Protein AF-A0A150X2K4-F1 (afdb_monomer)

Secondary structure (DSSP, 8-state):
-TGGGSTTTHHHHHHHHHHHHHHHHHHHHHHHHHH--S-BTTB-HHHHHHHHHHHHHHHHHHHHHHHTTTTT--PPPGGGGGGGT-

Solv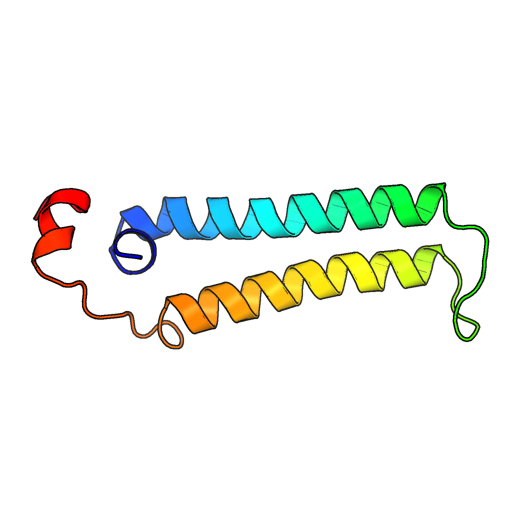ent-accessible surface area (backbone atoms only — not comparable to full-atom values): 4712 Å² total; per-residue (Å²): 102,60,48,64,49,31,88,73,47,22,76,54,46,49,55,51,54,41,50,50,44,34,48,53,25,41,51,51,17,55,50,38,43,73,69,47,84,63,62,59,97,82,40,51,34,60,61,51,18,51,50,42,33,50,48,22,51,52,48,37,51,52,49,55,32,62,67,15,58,70,72,72,42,55,91,68,59,73,89,49,31,68,82,74,77,100

pLDDT: mean 91.08, std 8.49, range [61.62, 98.62]

Radius of gyration: 17.53 Å; Cα contacts (8 Å, |Δi|>4): 76; chains: 1; bounding box: 36×24×47 Å

Organism: NCBI:txid296218

Mean predicted aligned error: 4.92 Å

Foldseek 3Di:
DCQCQDPPSVVVVLCVVLVVLLVVLLVVLVCQLVPPDDDDPNHGSNVVSVVSNVVSNVVSVVVSCVCQVNVVRDDDPPVCVVVVVD

Structure (mmCIF, N/CA/C/O backbone):
data_AF-A0A150X2K4-F1
#
_entry.id   AF-A0A150X2K4-F1
#
loop_
_atom_site.group_PDB
_atom_site.id
_atom_site.type_symbol
_ato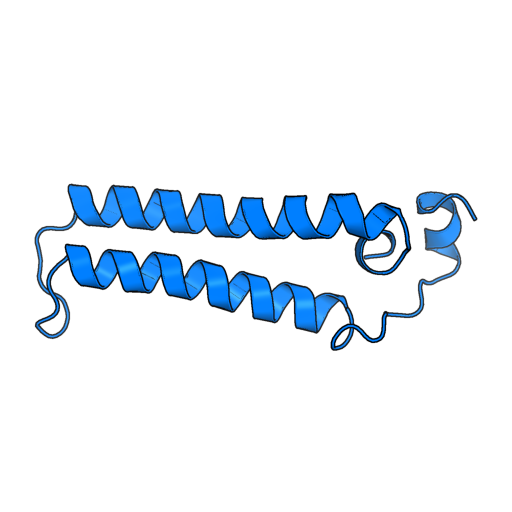m_site.label_atom_id
_atom_site.label_alt_id
_atom_site.label_comp_id
_atom_site.label_asym_id
_atom_site.label_entity_id
_atom_site.label_seq_id
_atom_site.pdbx_PDB_ins_code
_atom_site.Cartn_x
_atom_site.Cartn_y
_atom_site.Cartn_z
_atom_site.occupancy
_atom_site.B_iso_or_equiv
_atom_site.auth_seq_id
_atom_site.auth_comp_id
_atom_site.auth_asym_id
_atom_site.auth_atom_id
_atom_site.pdbx_PDB_model_num
ATOM 1 N N . MET A 1 1 ? 2.476 2.072 -16.640 1.00 61.62 1 MET A N 1
ATOM 2 C CA . MET A 1 1 ? 3.152 3.280 -16.108 1.00 61.62 1 MET A CA 1
ATOM 3 C C . MET A 1 1 ? 4.632 3.170 -16.420 1.00 61.62 1 MET A C 1
ATOM 5 O O . MET A 1 1 ? 5.255 2.215 -15.964 1.00 61.62 1 MET A O 1
ATOM 9 N N . ALA A 1 2 ? 5.170 4.107 -17.199 1.00 72.88 2 ALA A N 1
ATOM 10 C CA . ALA A 1 2 ? 6.558 4.063 -17.651 1.00 72.88 2 ALA A CA 1
ATOM 11 C C . ALA A 1 2 ? 7.551 4.035 -16.469 1.00 72.88 2 ALA A C 1
ATOM 13 O O . ALA A 1 2 ? 8.443 3.194 -16.426 1.00 72.88 2 ALA A O 1
ATOM 14 N N . GLY A 1 3 ? 7.312 4.850 -15.433 1.00 77.19 3 GLY A N 1
ATOM 15 C CA . GLY A 1 3 ? 8.180 4.929 -14.253 1.00 77.19 3 GLY A CA 1
ATOM 16 C C . GLY A 1 3 ? 8.230 3.670 -13.375 1.00 77.19 3 GLY A C 1
ATOM 17 O O . GLY A 1 3 ? 9.288 3.355 -12.848 1.00 77.19 3 GLY A O 1
ATOM 18 N N . LEU A 1 4 ? 7.137 2.904 -13.247 1.00 81.94 4 LEU A N 1
ATOM 19 C CA . LEU A 1 4 ? 7.130 1.644 -12.474 1.00 81.94 4 LEU A CA 1
ATOM 20 C C . LEU A 1 4 ? 7.942 0.525 -13.144 1.00 81.94 4 LEU A C 1
ATOM 22 O O . LEU A 1 4 ? 8.411 -0.380 -12.462 1.00 81.94 4 LEU A O 1
ATOM 26 N N . ASN A 1 5 ? 8.097 0.592 -14.467 1.00 85.50 5 ASN A N 1
ATOM 27 C CA . ASN A 1 5 ? 8.747 -0.437 -15.281 1.00 85.50 5 ASN A CA 1
ATOM 28 C C . ASN A 1 5 ? 10.129 -0.003 -15.797 1.00 85.50 5 ASN A C 1
ATOM 30 O O . ASN A 1 5 ? 10.754 -0.730 -16.559 1.00 85.50 5 ASN A O 1
ATOM 34 N N . THR A 1 6 ? 10.616 1.170 -15.381 1.00 86.06 6 THR A N 1
ATOM 35 C CA . THR A 1 6 ? 11.904 1.717 -15.823 1.00 86.06 6 THR A CA 1
ATOM 36 C C . THR A 1 6 ? 12.831 1.887 -14.635 1.00 86.06 6 THR A C 1
ATOM 38 O O . THR A 1 6 ? 12.513 2.605 -13.689 1.00 86.06 6 THR A O 1
ATOM 41 N N . PHE A 1 7 ? 14.005 1.265 -14.685 1.00 86.31 7 PHE A N 1
ATOM 42 C CA . PHE A 1 7 ? 15.081 1.565 -13.746 1.00 86.31 7 PHE A CA 1
ATOM 43 C C . PHE A 1 7 ? 15.776 2.882 -14.145 1.00 86.31 7 PHE A C 1
ATOM 45 O O . PHE A 1 7 ? 16.025 3.071 -15.336 1.00 86.31 7 PHE A O 1
ATOM 52 N N . PRO A 1 8 ? 16.108 3.790 -13.204 1.00 89.25 8 PRO A N 1
ATOM 53 C CA . PRO A 1 8 ? 15.966 3.680 -11.745 1.00 89.25 8 PRO A CA 1
ATOM 54 C C . PRO A 1 8 ? 14.658 4.263 -11.179 1.00 89.25 8 PRO A C 1
ATOM 56 O O . PRO A 1 8 ? 14.481 4.299 -9.964 1.00 89.25 8 PRO A O 1
ATOM 59 N N . LEU A 1 9 ? 13.740 4.744 -12.025 1.00 88.50 9 LEU A N 1
ATOM 60 C CA . LEU A 1 9 ? 12.494 5.399 -11.598 1.00 88.50 9 LEU A CA 1
ATOM 61 C C . LEU A 1 9 ? 11.624 4.502 -10.706 1.00 88.50 9 LEU A C 1
ATOM 63 O O . LEU A 1 9 ? 10.999 4.975 -9.753 1.00 88.50 9 LEU A O 1
ATOM 67 N N . ASN A 1 10 ? 11.620 3.198 -10.971 1.00 88.38 10 ASN A N 1
ATOM 68 C CA . ASN A 1 10 ? 10.888 2.212 -10.187 1.00 88.38 10 ASN A CA 1
ATOM 69 C C . ASN A 1 10 ? 11.266 2.223 -8.691 1.00 88.38 10 ASN A C 1
ATOM 71 O O . ASN A 1 10 ? 10.391 1.989 -7.859 1.00 88.38 10 ASN A O 1
ATOM 75 N N . LEU A 1 11 ? 12.507 2.587 -8.336 1.00 89.00 11 LEU A N 1
ATOM 76 C CA . LEU A 1 11 ? 12.964 2.728 -6.948 1.00 89.00 11 LEU A CA 1
ATOM 77 C C . LEU A 1 11 ? 12.231 3.834 -6.187 1.00 89.00 11 LEU A C 1
ATOM 79 O O . LEU A 1 11 ? 12.159 3.772 -4.967 1.00 89.00 11 LEU A O 1
ATOM 83 N N . PHE A 1 12 ? 11.674 4.826 -6.881 1.00 92.56 12 PHE A N 1
ATOM 84 C CA . PHE A 1 12 ? 10.854 5.872 -6.272 1.00 92.56 12 PHE A CA 1
ATOM 85 C C . PHE A 1 12 ? 9.370 5.516 -6.329 1.00 92.56 12 PHE A C 1
ATOM 87 O O . PHE A 1 12 ? 8.660 5.634 -5.330 1.00 92.56 12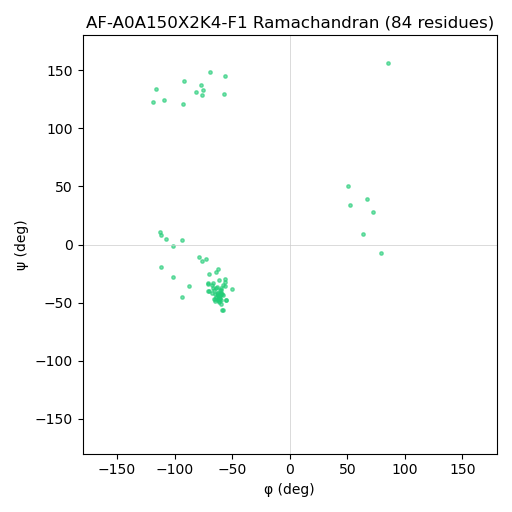 PHE A O 1
ATOM 94 N N . PHE A 1 13 ? 8.893 5.039 -7.481 1.00 91.62 13 PHE A N 1
ATOM 95 C CA . PHE A 1 13 ? 7.468 4.792 -7.688 1.00 91.62 13 PHE A CA 1
ATOM 96 C C . PHE A 1 13 ? 6.935 3.595 -6.893 1.00 91.62 13 PHE A C 1
ATOM 98 O O . PHE A 1 13 ? 5.844 3.693 -6.331 1.00 91.62 13 PHE A O 1
ATOM 105 N N . ILE A 1 14 ? 7.685 2.490 -6.798 1.00 92.69 14 ILE A N 1
ATOM 106 C CA . ILE A 1 14 ? 7.262 1.309 -6.029 1.00 92.69 14 ILE A CA 1
ATOM 107 C C . ILE A 1 14 ? 7.026 1.663 -4.551 1.00 92.69 14 ILE A C 1
ATOM 109 O O . ILE A 1 14 ? 5.909 1.440 -4.075 1.00 92.69 14 ILE A O 1
ATOM 113 N N . PRO A 1 15 ? 8.000 2.233 -3.808 1.00 94.19 15 PRO A N 1
ATOM 114 C CA . PRO A 1 15 ? 7.768 2.567 -2.408 1.00 94.19 15 PRO A CA 1
ATOM 115 C C . PRO A 1 15 ? 6.737 3.682 -2.247 1.00 94.19 15 PRO A C 1
ATOM 117 O O . PRO A 1 15 ? 5.920 3.592 -1.338 1.00 94.19 15 PRO A O 1
ATOM 120 N N . TYR A 1 16 ? 6.713 4.690 -3.126 1.00 94.81 16 TYR A N 1
ATOM 121 C CA . TYR A 1 16 ? 5.727 5.768 -3.047 1.00 94.81 16 TYR A CA 1
ATOM 122 C C . TYR A 1 16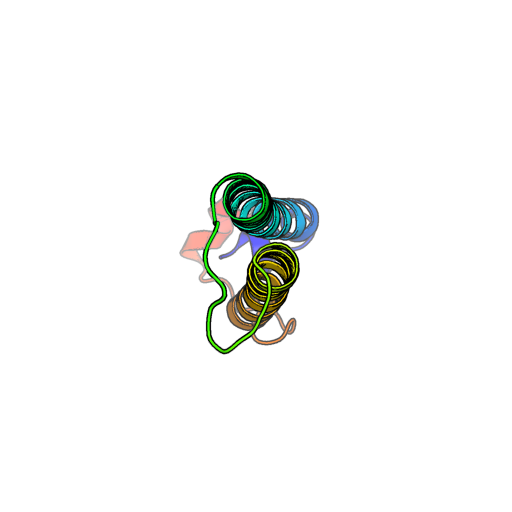 ? 4.291 5.236 -3.100 1.00 94.81 16 TYR A C 1
ATOM 124 O O . TYR A 1 16 ? 3.514 5.462 -2.171 1.00 94.81 16 TYR A O 1
ATOM 132 N N . TYR A 1 17 ? 3.941 4.484 -4.148 1.00 93.69 17 TYR A N 1
ATOM 133 C CA . TYR A 1 17 ? 2.586 3.956 -4.289 1.00 93.69 17 TYR A CA 1
ATOM 134 C C . TYR A 1 17 ? 2.292 2.864 -3.261 1.00 93.69 17 TYR A C 1
ATOM 136 O O . TYR A 1 17 ? 1.207 2.849 -2.678 1.00 93.69 17 TYR A O 1
ATOM 144 N N . GLY A 1 18 ? 3.258 1.981 -2.992 1.00 95.94 18 GLY A N 1
ATOM 145 C CA . GLY A 1 18 ? 3.071 0.892 -2.040 1.00 95.94 18 GLY A CA 1
ATOM 146 C C . GLY A 1 18 ? 2.808 1.393 -0.622 1.00 95.94 18 GLY A C 1
ATOM 147 O O . GLY A 1 18 ? 1.843 0.970 0.019 1.00 95.94 18 GLY A O 1
ATOM 148 N N . LEU A 1 19 ? 3.613 2.346 -0.149 1.00 97.31 19 LEU A N 1
ATOM 149 C CA . LEU A 1 19 ? 3.439 2.951 1.170 1.00 97.31 19 LEU A CA 1
ATOM 150 C C . LEU A 1 19 ? 2.210 3.860 1.229 1.00 97.31 19 LEU A C 1
ATOM 152 O O . LEU A 1 19 ? 1.566 3.903 2.273 1.00 97.31 19 LEU A O 1
ATOM 156 N N . ALA A 1 20 ? 1.838 4.546 0.143 1.00 97.69 20 ALA A N 1
ATOM 157 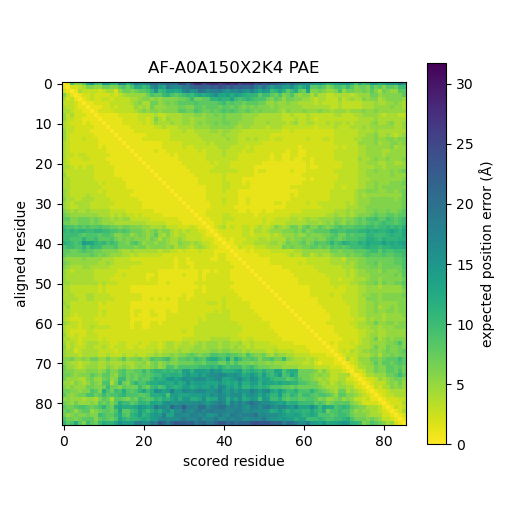C CA . ALA A 1 20 ? 0.618 5.355 0.109 1.00 97.69 20 ALA A CA 1
ATOM 158 C C . ALA A 1 20 ? -0.639 4.504 0.355 1.00 97.69 20 ALA A C 1
ATOM 160 O O . ALA A 1 20 ? -1.471 4.855 1.194 1.00 97.69 20 ALA A O 1
ATOM 161 N N . ILE A 1 21 ? -0.748 3.354 -0.315 1.00 97.81 21 ILE A N 1
ATOM 162 C CA . ILE A 1 21 ? -1.868 2.423 -0.127 1.00 97.81 21 ILE A CA 1
ATOM 163 C C . ILE A 1 21 ? -1.851 1.856 1.297 1.00 97.81 21 ILE A C 1
ATOM 165 O O . ILE A 1 21 ? -2.865 1.905 1.993 1.00 97.81 21 ILE A O 1
ATOM 169 N N . ILE A 1 22 ? -0.696 1.375 1.772 1.00 98.25 22 ILE A N 1
ATOM 170 C CA . ILE A 1 22 ? -0.576 0.828 3.133 1.00 98.25 22 ILE A CA 1
ATOM 171 C C . ILE A 1 22 ? -0.912 1.894 4.184 1.00 98.25 22 ILE A C 1
ATOM 173 O O . ILE A 1 22 ? -1.599 1.587 5.153 1.00 98.25 22 ILE A O 1
ATOM 177 N N . SER A 1 23 ? -0.494 3.146 3.989 1.00 98.44 23 SER A N 1
ATOM 178 C CA . SER A 1 23 ? -0.813 4.270 4.875 1.00 98.44 23 SER A CA 1
ATOM 179 C C . SER A 1 23 ? -2.317 4.538 4.934 1.00 98.44 23 SER A C 1
ATOM 181 O O . SER A 1 23 ? -2.878 4.667 6.022 1.00 98.44 23 SER A O 1
ATOM 183 N N . PHE A 1 24 ? -3.000 4.535 3.785 1.00 98.44 24 PHE A N 1
ATOM 184 C CA . PHE A 1 24 ? -4.452 4.698 3.723 1.00 98.44 24 PHE A CA 1
ATOM 185 C C . PHE A 1 24 ? -5.188 3.592 4.495 1.00 98.44 24 PHE A C 1
ATOM 187 O O . PHE A 1 24 ? -6.003 3.878 5.376 1.00 98.44 24 PHE A O 1
ATOM 194 N N . PHE A 1 25 ? -4.858 2.325 4.237 1.00 98.62 25 PHE A N 1
ATOM 195 C CA . PHE A 1 25 ? -5.467 1.199 4.951 1.00 98.62 25 PHE A CA 1
ATOM 196 C C . PHE A 1 25 ? -5.063 1.149 6.427 1.00 98.62 25 PHE A C 1
ATOM 198 O O . PHE A 1 25 ? -5.887 0.808 7.273 1.00 98.62 25 PHE A O 1
ATOM 205 N N . GLY A 1 26 ? -3.833 1.533 6.759 1.00 98.62 26 GLY A N 1
ATOM 206 C CA . GLY A 1 26 ? -3.360 1.672 8.132 1.00 98.62 26 GLY A CA 1
ATOM 207 C C . GLY A 1 26 ? -4.129 2.745 8.896 1.00 98.62 26 GLY A C 1
ATOM 208 O O . GLY A 1 26 ? -4.546 2.511 10.030 1.00 98.62 26 GLY A O 1
ATOM 209 N N . HIS A 1 27 ? -4.409 3.884 8.260 1.00 98.50 27 HIS A N 1
ATOM 210 C CA . HIS A 1 27 ? -5.246 4.930 8.837 1.00 98.50 27 HIS A CA 1
ATOM 211 C C . HIS A 1 27 ? -6.667 4.419 9.106 1.00 98.50 27 HIS A C 1
ATOM 213 O O . HIS A 1 27 ? -7.171 4.568 10.220 1.00 98.50 27 HIS A O 1
ATOM 219 N N . ILE A 1 28 ? -7.294 3.754 8.130 1.00 98.50 28 ILE A N 1
ATOM 220 C CA . ILE A 1 28 ? -8.632 3.168 8.307 1.00 98.50 28 ILE A CA 1
ATOM 221 C C . ILE A 1 28 ? -8.619 2.111 9.411 1.00 98.50 28 ILE A C 1
ATOM 223 O O . ILE A 1 28 ? -9.488 2.137 10.277 1.00 98.50 28 ILE A O 1
ATOM 227 N N . SER A 1 29 ? -7.627 1.221 9.428 1.00 98.44 29 SER A N 1
ATOM 228 C CA . SER A 1 29 ? -7.450 0.201 10.464 1.00 98.44 29 SER A CA 1
ATOM 229 C C . SER A 1 29 ? -7.378 0.831 11.862 1.00 98.44 29 SER A C 1
ATOM 231 O O . SER A 1 29 ? -8.118 0.434 12.766 1.00 98.44 29 SER A O 1
ATOM 233 N N . ALA A 1 30 ? -6.575 1.883 12.032 1.00 98.31 30 ALA A N 1
ATOM 234 C CA . ALA A 1 30 ? -6.440 2.594 13.301 1.00 98.31 30 ALA A CA 1
ATOM 235 C C . ALA A 1 30 ? -7.727 3.322 13.725 1.00 98.31 30 ALA A C 1
ATOM 237 O O . ALA A 1 30 ? -8.079 3.337 14.906 1.00 98.31 30 ALA A O 1
ATOM 238 N N . VAL A 1 31 ? -8.455 3.927 12.783 1.00 98.38 31 VAL A N 1
ATOM 239 C CA . VAL A 1 31 ? -9.755 4.549 13.074 1.00 98.38 31 VAL A CA 1
ATOM 240 C C . VAL A 1 31 ? -10.789 3.484 13.441 1.00 98.38 31 VAL A C 1
ATOM 242 O O . VAL A 1 31 ? -11.539 3.670 14.401 1.00 98.38 31 VAL A O 1
ATOM 245 N N . HIS A 1 32 ? -10.805 2.356 12.728 1.00 98.19 32 HIS A N 1
ATOM 246 C CA . HIS A 1 32 ? -11.705 1.232 12.976 1.00 98.19 32 HIS A CA 1
ATOM 247 C C . HIS A 1 32 ? -11.486 0.643 14.365 1.00 98.19 32 HIS A C 1
ATOM 249 O O . HIS A 1 32 ? -12.449 0.486 15.108 1.00 98.19 32 HIS A O 1
ATOM 255 N N . SER A 1 33 ? -10.234 0.408 14.767 1.00 97.31 33 SER A N 1
ATOM 256 C CA . SER A 1 33 ? -9.921 -0.136 16.095 1.00 97.31 33 SER A CA 1
ATOM 257 C C . SER A 1 33 ? -10.373 0.777 17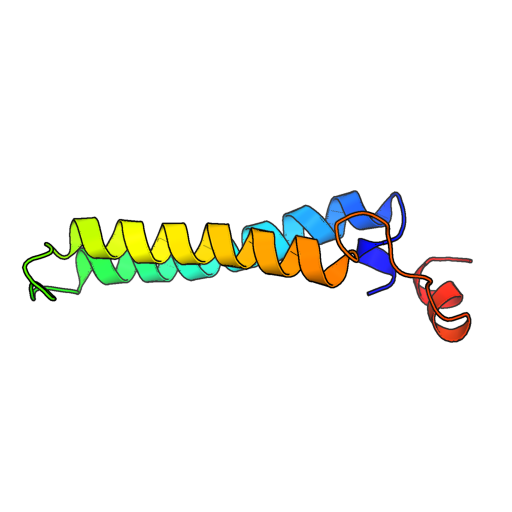.242 1.00 97.31 33 SER A C 1
ATOM 259 O O . SER A 1 33 ? -10.738 0.276 18.303 1.00 97.31 33 SER A O 1
ATOM 261 N N . LYS A 1 34 ? -10.401 2.102 17.030 1.00 96.94 34 LYS A N 1
ATOM 262 C CA . LYS A 1 34 ? -10.838 3.084 18.036 1.00 96.94 34 LYS A CA 1
ATOM 263 C C . LYS A 1 34 ? -12.342 3.349 18.044 1.00 96.94 34 LYS A C 1
ATOM 265 O O . LYS A 1 34 ? -12.899 3.630 19.103 1.00 96.94 34 LYS A O 1
ATOM 270 N N . LYS A 1 35 ? -12.995 3.346 16.879 1.00 97.25 35 LYS A N 1
ATOM 271 C CA . LYS A 1 35 ? -14.398 3.774 16.745 1.00 97.25 35 LYS A CA 1
ATOM 272 C C . LYS A 1 35 ? -15.390 2.617 16.662 1.00 97.25 35 LYS A C 1
ATOM 274 O O . LYS A 1 35 ? -16.541 2.796 17.059 1.00 97.25 35 LYS A O 1
ATOM 279 N N . MET A 1 36 ? -14.982 1.450 16.165 1.00 96.81 36 MET A N 1
ATOM 280 C CA . MET A 1 36 ? -15.874 0.300 16.028 1.00 96.81 36 MET A CA 1
ATOM 281 C C . MET A 1 36 ? -16.115 -0.363 17.388 1.00 96.81 36 MET A C 1
ATOM 283 O O . MET A 1 36 ? -15.179 -0.716 18.100 1.00 96.81 36 MET A O 1
ATOM 287 N N . LYS A 1 37 ? -17.390 -0.568 17.735 1.00 94.25 37 LYS A N 1
ATOM 288 C CA . LYS A 1 37 ? -17.808 -1.201 19.000 1.00 94.25 37 LYS A CA 1
ATOM 289 C C . LYS A 1 37 ? -18.439 -2.580 18.806 1.00 94.25 37 LYS A C 1
ATOM 291 O O . LYS A 1 37 ? -18.492 -3.368 19.746 1.00 94.25 37 LYS A O 1
ATOM 296 N N . SER A 1 38 ? -18.899 -2.880 17.594 1.00 94.94 38 SER A N 1
ATOM 297 C CA . SER A 1 38 ? -19.648 -4.099 17.303 1.00 94.94 38 SER A CA 1
ATOM 298 C C . SER A 1 38 ? -18.736 -5.230 16.847 1.00 94.94 38 SER A C 1
ATOM 300 O O . SER A 1 38 ? -17.809 -5.041 16.055 1.00 94.94 38 SER A O 1
ATOM 302 N N . LYS A 1 39 ? -19.038 -6.443 17.314 1.00 94.75 39 LYS A N 1
ATOM 303 C CA . LYS A 1 39 ? -18.466 -7.657 16.732 1.00 94.75 39 LYS A CA 1
ATOM 304 C C . LYS A 1 39 ? -19.161 -7.934 15.402 1.00 94.75 39 LYS A C 1
ATOM 306 O O . LYS A 1 39 ? -20.386 -7.912 15.333 1.00 94.75 39 LYS A O 1
ATOM 311 N N . LEU A 1 40 ? -18.380 -8.222 14.371 1.00 93.88 40 LEU A N 1
ATOM 312 C CA . LEU A 1 40 ? -18.863 -8.661 13.067 1.00 93.88 40 LEU A CA 1
ATOM 313 C C . LEU A 1 40 ? -18.491 -10.134 12.919 1.00 93.88 40 LEU A C 1
ATOM 315 O O . LEU A 1 40 ? -17.326 -10.477 13.103 1.00 93.88 40 LEU A O 1
ATOM 319 N N . LEU A 1 41 ? -19.471 -11.003 12.652 1.00 92.50 41 LEU A N 1
ATOM 320 C CA . LEU A 1 41 ? -19.266 -12.460 12.557 1.00 92.50 41 LEU A CA 1
ATOM 321 C C . LEU A 1 41 ? -18.539 -13.056 13.785 1.00 92.50 41 LEU A C 1
ATOM 323 O O . LEU A 1 41 ? -17.719 -13.958 13.667 1.00 92.50 41 LEU A O 1
ATOM 327 N N . GLY A 1 42 ? -18.787 -12.501 14.978 1.00 93.44 42 GLY A N 1
ATOM 328 C CA . GLY A 1 42 ? -18.123 -12.907 16.225 1.00 93.44 42 GLY A CA 1
ATOM 329 C C . GLY A 1 42 ? -16.702 -12.356 16.428 1.00 93.44 42 GLY A C 1
ATOM 330 O O . GLY A 1 42 ? -16.160 -12.465 17.527 1.00 93.44 42 GLY A O 1
ATOM 331 N N . ILE A 1 43 ? -16.116 -11.692 15.429 1.00 95.62 43 ILE A N 1
ATOM 332 C CA . ILE A 1 43 ? -14.751 -11.158 15.470 1.00 95.62 43 ILE A CA 1
ATOM 333 C C . ILE A 1 43 ? -14.736 -9.818 16.214 1.00 95.62 43 ILE A C 1
ATOM 335 O O . ILE A 1 43 ? -15.531 -8.924 15.919 1.00 95.62 43 ILE A O 1
ATOM 339 N N . ALA A 1 44 ? -13.818 -9.646 17.170 1.00 96.75 44 ALA A N 1
ATOM 340 C CA . ALA A 1 44 ? -13.677 -8.386 17.905 1.00 96.75 44 ALA A CA 1
ATOM 341 C C . ALA A 1 44 ? -13.136 -7.244 17.011 1.00 96.75 44 ALA A C 1
ATOM 343 O O . ALA A 1 44 ? -12.305 -7.513 16.141 1.00 96.75 44 ALA A O 1
ATOM 344 N N . PRO A 1 45 ? -13.526 -5.974 17.251 1.00 96.69 45 PRO A N 1
ATOM 345 C CA . PRO A 1 45 ? -13.100 -4.818 16.448 1.00 96.69 45 PRO A CA 1
ATOM 346 C C . PRO A 1 45 ? -11.589 -4.703 16.207 1.00 96.69 45 PRO A C 1
ATOM 348 O O . PRO A 1 45 ? -11.160 -4.369 15.104 1.00 96.69 45 PRO A O 1
ATOM 351 N N . ILE A 1 46 ? -10.769 -5.038 17.207 1.00 97.06 46 ILE A N 1
ATOM 352 C CA . ILE A 1 46 ? -9.307 -5.028 17.074 1.00 97.06 46 ILE A CA 1
ATOM 353 C C . ILE A 1 46 ? -8.814 -6.030 16.018 1.00 97.06 46 ILE A C 1
ATOM 355 O O . ILE A 1 46 ? -8.017 -5.678 15.156 1.00 97.06 46 ILE A O 1
ATOM 359 N N . HIS A 1 47 ? -9.353 -7.248 15.996 1.00 97.25 47 HIS A N 1
ATOM 360 C CA . HIS A 1 47 ? -8.975 -8.257 15.006 1.00 97.25 47 HIS A CA 1
ATOM 361 C C . HIS A 1 47 ? -9.493 -7.905 13.606 1.00 97.25 47 HIS A C 1
ATOM 363 O O . HIS A 1 47 ? -8.798 -8.132 12.618 1.00 97.25 47 HIS A O 1
ATOM 369 N N . GLN A 1 48 ? -10.670 -7.276 13.511 1.00 97.81 48 GLN A N 1
ATOM 370 C CA . GLN A 1 48 ? -11.161 -6.729 12.241 1.00 97.81 48 GLN A CA 1
ATOM 371 C C . GLN A 1 48 ? -10.187 -5.680 11.685 1.00 97.81 48 GLN A C 1
ATOM 373 O O . GLN A 1 48 ? -9.918 -5.663 10.487 1.00 97.81 48 GLN A O 1
ATOM 378 N N . SER A 1 49 ? -9.607 -4.843 12.554 1.00 98.12 49 SER A N 1
ATOM 379 C CA . SER A 1 49 ? -8.641 -3.823 12.137 1.00 98.12 49 SER A CA 1
ATOM 380 C C . SER A 1 49 ? -7.364 -4.421 11.537 1.00 98.12 49 SER A C 1
ATOM 382 O O . SER A 1 49 ? -6.862 -3.903 10.537 1.00 98.12 49 SER A O 1
ATOM 384 N N . TYR A 1 50 ? -6.879 -5.551 12.061 1.00 98.06 50 TYR A N 1
ATOM 385 C CA . TYR A 1 50 ? -5.764 -6.276 11.445 1.00 98.06 50 TYR A CA 1
ATOM 386 C C . TYR A 1 50 ? -6.132 -6.810 10.060 1.00 98.06 50 TYR A C 1
ATOM 388 O O . TYR A 1 50 ? -5.318 -6.725 9.144 1.00 98.06 50 TYR A O 1
ATOM 396 N N . GLY A 1 51 ? -7.373 -7.270 9.877 1.00 97.94 51 GLY A N 1
ATOM 397 C CA . GLY A 1 51 ? -7.898 -7.652 8.564 1.00 97.94 5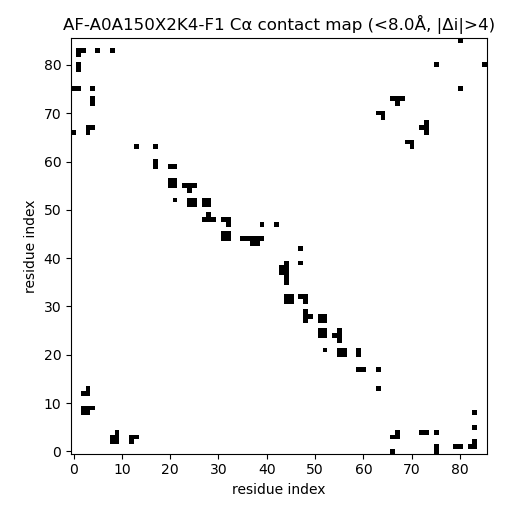1 GLY A CA 1
ATOM 398 C C . GLY A 1 51 ? -7.885 -6.498 7.556 1.00 97.94 51 GLY A C 1
ATOM 399 O O . GLY A 1 51 ? -7.452 -6.685 6.423 1.00 97.94 51 GLY A O 1
ATOM 400 N N . ILE A 1 52 ? -8.279 -5.288 7.973 1.00 98.25 52 ILE A N 1
ATOM 401 C CA . ILE A 1 52 ? -8.236 -4.083 7.121 1.00 98.25 52 ILE A CA 1
ATOM 402 C C . ILE A 1 52 ? -6.798 -3.770 6.688 1.00 98.25 52 ILE A C 1
ATOM 404 O O . ILE A 1 52 ? -6.547 -3.532 5.508 1.00 98.25 52 ILE A O 1
ATOM 408 N N . LEU A 1 53 ? -5.843 -3.795 7.622 1.00 98.50 53 LEU A N 1
ATOM 409 C CA . LEU A 1 53 ? -4.438 -3.536 7.303 1.00 98.50 53 LEU A CA 1
ATOM 410 C C . LEU A 1 53 ? -3.863 -4.611 6.367 1.00 98.50 53 LEU A C 1
ATOM 412 O O . LEU A 1 53 ? -3.214 -4.278 5.377 1.00 98.50 53 LEU A O 1
ATOM 416 N N . MET A 1 54 ? -4.137 -5.889 6.649 1.00 98.44 54 MET A N 1
ATOM 417 C CA . MET A 1 54 ? -3.704 -7.011 5.813 1.00 98.44 54 MET A CA 1
ATOM 418 C C . MET A 1 54 ? -4.260 -6.894 4.390 1.00 98.44 54 MET A C 1
ATOM 420 O O . MET A 1 54 ? -3.517 -7.095 3.433 1.00 98.44 54 MET A O 1
ATOM 424 N N . MET A 1 55 ? -5.531 -6.506 4.242 1.00 98.31 55 MET A N 1
ATOM 425 C CA . MET A 1 55 ? -6.144 -6.255 2.937 1.00 98.31 55 MET A CA 1
ATOM 426 C C . MET A 1 55 ? -5.379 -5.182 2.155 1.00 98.31 55 MET A C 1
ATOM 428 O O . MET A 1 55 ? -5.105 -5.374 0.974 1.00 98.31 55 MET A O 1
ATOM 432 N N . GLY A 1 56 ? -4.975 -4.091 2.813 1.00 98.06 56 GLY A N 1
ATOM 433 C CA . GLY A 1 56 ? -4.150 -3.052 2.196 1.00 98.06 56 GLY A CA 1
ATOM 434 C C . GLY A 1 56 ? -2.800 -3.570 1.702 1.00 98.06 56 GLY A C 1
ATOM 435 O O . GLY A 1 56 ? -2.402 -3.268 0.582 1.00 98.06 56 GLY A O 1
ATOM 436 N N . ILE A 1 57 ? -2.117 -4.398 2.498 1.00 98.25 57 ILE A N 1
ATOM 437 C CA . ILE A 1 57 ? -0.827 -5.003 2.123 1.00 98.25 57 ILE A CA 1
ATOM 438 C C . ILE A 1 57 ? -0.988 -5.951 0.926 1.00 98.25 57 ILE A C 1
ATOM 440 O O . ILE A 1 57 ? -0.221 -5.867 -0.034 1.00 98.25 57 ILE A O 1
ATOM 444 N N . ILE A 1 58 ? -1.997 -6.829 0.955 1.00 98.38 58 ILE A N 1
ATOM 445 C CA . ILE A 1 58 ? -2.284 -7.762 -0.144 1.00 98.38 58 ILE A CA 1
ATOM 446 C C . ILE A 1 58 ? -2.623 -6.985 -1.416 1.00 98.38 58 ILE A C 1
ATOM 448 O O . ILE A 1 58 ? -2.063 -7.270 -2.473 1.00 98.38 58 ILE A O 1
ATOM 452 N N . LEU A 1 59 ? -3.489 -5.974 -1.315 1.00 97.88 59 LEU A N 1
ATOM 453 C CA . LEU A 1 59 ? -3.883 -5.138 -2.444 1.00 97.88 59 LEU A CA 1
ATOM 454 C C . LEU A 1 59 ? -2.682 -4.412 -3.056 1.00 97.88 59 LEU A C 1
ATOM 456 O O . LEU A 1 59 ? -2.546 -4.401 -4.277 1.00 97.88 59 LEU A O 1
ATOM 460 N N . THR A 1 60 ? -1.783 -3.863 -2.234 1.00 97.31 60 THR A N 1
ATOM 461 C CA . THR A 1 60 ? -0.515 -3.293 -2.709 1.00 97.31 60 THR A CA 1
ATOM 462 C C . THR A 1 60 ? 0.282 -4.313 -3.520 1.00 97.31 60 THR A C 1
ATOM 464 O O . THR A 1 60 ? 0.732 -3.995 -4.620 1.00 97.31 60 THR A O 1
ATOM 467 N N . GLY A 1 61 ? 0.425 -5.544 -3.018 1.00 96.19 61 GLY A N 1
ATOM 468 C CA . GLY A 1 61 ? 1.110 -6.623 -3.733 1.00 96.19 61 GLY A CA 1
ATOM 469 C C . GLY A 1 61 ? 0.455 -6.953 -5.077 1.00 96.19 61 GLY A C 1
ATOM 470 O O . GLY A 1 61 ? 1.142 -6.998 -6.094 1.00 96.19 61 GLY A O 1
ATOM 471 N N . VAL A 1 62 ? -0.873 -7.112 -5.102 1.00 96.88 62 VAL A N 1
ATOM 472 C CA . VAL A 1 62 ? -1.645 -7.388 -6.328 1.00 96.88 62 VAL A CA 1
ATOM 473 C C . VAL A 1 62 ? -1.494 -6.262 -7.351 1.00 96.88 62 VAL A C 1
ATOM 475 O O . VAL A 1 62 ? -1.280 -6.533 -8.532 1.00 96.88 62 VAL A O 1
ATOM 478 N N . LEU A 1 63 ? -1.563 -5.003 -6.914 1.00 94.50 63 LEU A N 1
ATOM 479 C CA . LEU A 1 63 ? -1.413 -3.846 -7.796 1.00 94.50 63 LEU A CA 1
ATOM 480 C C . LEU A 1 63 ? -0.004 -3.760 -8.376 1.00 94.50 63 LEU A C 1
ATOM 482 O O . LEU A 1 63 ? 0.141 -3.596 -9.584 1.00 94.50 63 LEU A O 1
ATOM 486 N N . LEU A 1 64 ? 1.035 -3.909 -7.552 1.00 93.31 64 LEU A N 1
ATOM 487 C CA . LEU A 1 64 ? 2.416 -3.897 -8.037 1.00 93.31 64 LEU A CA 1
ATOM 488 C C . LEU A 1 64 ? 2.678 -5.055 -9.004 1.00 93.31 64 LEU A C 1
ATOM 490 O O . LEU A 1 64 ? 3.279 -4.836 -10.054 1.00 93.31 64 LEU A O 1
ATOM 494 N N . PHE A 1 65 ? 2.176 -6.253 -8.701 1.00 92.75 65 PHE A N 1
ATOM 495 C CA . PHE A 1 65 ? 2.280 -7.414 -9.583 1.00 92.75 65 PHE A CA 1
ATOM 496 C C . PHE A 1 65 ? 1.578 -7.168 -10.928 1.00 92.75 65 PHE A C 1
ATOM 498 O O . PHE A 1 65 ? 2.178 -7.354 -11.984 1.00 92.75 65 PHE A O 1
ATOM 505 N N . GLY A 1 66 ? 0.333 -6.685 -10.914 1.00 90.69 66 GLY A N 1
ATOM 506 C CA . GLY A 1 66 ? -0.430 -6.409 -12.134 1.00 90.69 66 GLY A CA 1
ATOM 507 C C . GLY A 1 66 ? 0.175 -5.288 -12.985 1.00 90.69 66 GLY A C 1
ATOM 508 O O . GLY A 1 66 ? 0.295 -5.425 -14.200 1.00 90.69 66 GLY A O 1
ATOM 509 N N . LEU A 1 67 ? 0.624 -4.196 -12.358 1.00 88.25 67 LEU A N 1
ATOM 510 C CA . LEU A 1 67 ? 1.188 -3.027 -13.051 1.00 88.25 67 LEU A CA 1
ATOM 511 C C . LEU A 1 67 ? 2.585 -3.263 -13.644 1.00 88.25 67 LEU A C 1
ATOM 513 O O . LEU A 1 67 ? 3.062 -2.437 -14.430 1.00 88.25 67 LEU A O 1
ATOM 517 N N . THR A 1 68 ? 3.234 -4.363 -13.260 1.00 88.75 68 THR A N 1
ATOM 518 C CA . THR A 1 68 ? 4.562 -4.765 -13.740 1.00 88.75 68 THR A CA 1
ATOM 519 C C . THR A 1 68 ? 4.533 -6.038 -14.585 1.00 88.75 68 THR A C 1
ATOM 521 O O . THR A 1 68 ? 5.591 -6.596 -14.868 1.00 88.75 68 THR A O 1
ATOM 524 N N . ASN A 1 69 ? 3.341 -6.513 -14.977 1.00 88.62 69 ASN A N 1
ATOM 525 C CA . ASN A 1 69 ? 3.164 -7.779 -15.697 1.00 88.62 69 ASN A CA 1
ATOM 526 C C . ASN A 1 69 ? 3.881 -8.950 -14.998 1.00 88.62 69 ASN A C 1
ATOM 528 O O . ASN A 1 69 ? 4.703 -9.666 -15.573 1.00 88.62 69 ASN A O 1
ATOM 532 N N . GLY A 1 70 ? 3.625 -9.089 -13.700 1.00 87.06 70 GLY A N 1
ATOM 533 C CA . GLY A 1 70 ? 4.275 -10.080 -12.854 1.00 87.06 70 GLY A CA 1
ATOM 534 C C . GLY A 1 70 ? 5.767 -9.831 -12.658 1.00 87.06 70 GLY A C 1
ATOM 535 O O . GLY A 1 70 ? 6.544 -10.778 -12.659 1.00 87.06 70 GLY A O 1
ATOM 536 N N . PHE A 1 71 ? 6.165 -8.565 -12.512 1.00 84.44 71 PHE A N 1
ATOM 537 C CA . PHE A 1 71 ? 7.557 -8.114 -12.393 1.00 84.44 71 PHE A CA 1
ATOM 538 C C . PHE A 1 71 ? 8.445 -8.365 -13.622 1.00 84.44 71 PHE A C 1
ATOM 540 O O . PHE A 1 71 ? 9.646 -8.113 -13.556 1.00 84.44 71 PHE A O 1
ATOM 547 N N . ASN A 1 72 ? 7.874 -8.787 -14.755 1.00 84.62 72 ASN A N 1
ATOM 548 C CA . ASN A 1 72 ? 8.609 -8.938 -16.017 1.00 84.62 72 ASN A CA 1
ATOM 549 C C . ASN A 1 72 ? 8.829 -7.605 -16.745 1.00 84.62 72 ASN A C 1
ATOM 551 O O . ASN A 1 72 ? 9.593 -7.541 -17.705 1.00 84.62 72 ASN A O 1
ATOM 555 N N . GLY A 1 73 ? 8.165 -6.541 -16.293 1.00 80.06 73 GLY A N 1
ATOM 556 C CA . GLY A 1 73 ? 8.130 -5.277 -17.005 1.00 80.06 73 GLY A CA 1
ATOM 557 C C . GLY A 1 73 ? 7.029 -5.259 -18.065 1.00 80.06 73 GLY A C 1
ATOM 558 O O . GLY A 1 73 ? 6.568 -6.290 -18.557 1.00 80.06 73 GLY A O 1
ATOM 559 N N . VAL A 1 74 ? 6.591 -4.055 -18.414 1.00 83.06 74 VAL A N 1
ATOM 560 C CA . VAL A 1 74 ? 5.666 -3.798 -19.523 1.00 83.06 74 VAL A CA 1
ATOM 561 C C . VAL A 1 74 ? 6.406 -2.953 -20.546 1.00 83.06 74 VAL A C 1
ATOM 563 O O . VAL A 1 74 ? 7.045 -1.971 -20.160 1.00 83.06 74 VAL A O 1
ATOM 566 N N . GLU A 1 75 ? 6.312 -3.312 -21.829 1.00 81.88 75 GLU A N 1
ATOM 567 C CA . GLU A 1 75 ? 6.839 -2.470 -22.904 1.00 81.88 75 GLU A CA 1
ATOM 568 C C . GLU A 1 75 ? 6.197 -1.084 -22.846 1.00 81.88 75 GLU A C 1
ATOM 570 O O . GLU A 1 75 ? 4.978 -0.932 -22.731 1.00 81.88 75 GLU A O 1
ATOM 575 N N . ILE A 1 76 ? 7.042 -0.059 -22.875 1.00 82.31 76 ILE A N 1
ATOM 576 C CA . ILE A 1 76 ? 6.614 1.329 -22.761 1.00 82.31 76 ILE A CA 1
ATOM 577 C C . ILE A 1 76 ? 6.414 1.854 -24.185 1.00 82.31 76 ILE A C 1
ATOM 579 O O . ILE A 1 76 ? 7.369 1.831 -24.959 1.00 82.31 76 ILE A O 1
ATOM 583 N N . PRO A 1 77 ? 5.204 2.320 -24.547 1.00 84.19 77 PRO A N 1
ATOM 584 C CA . PRO A 1 77 ? 4.974 2.947 -25.844 1.00 84.19 77 PRO A CA 1
ATOM 585 C C . PRO A 1 77 ? 5.918 4.133 -26.068 1.00 84.19 77 PRO A C 1
ATOM 587 O O . PRO A 1 77 ? 6.227 4.863 -25.120 1.00 84.19 77 PRO A O 1
ATOM 590 N N . LYS A 1 78 ? 6.349 4.338 -27.318 1.00 81.50 78 LYS A N 1
ATOM 591 C CA . LYS A 1 78 ? 7.350 5.355 -27.691 1.00 81.50 78 LYS A CA 1
ATOM 592 C C . LYS A 1 78 ? 6.962 6.766 -27.253 1.00 81.50 78 LYS A C 1
ATOM 594 O O . LYS A 1 78 ? 7.807 7.566 -26.877 1.00 81.50 78 LYS A O 1
ATOM 599 N N . GLU A 1 79 ? 5.669 7.066 -27.226 1.00 81.94 79 GLU A N 1
ATOM 600 C CA . GLU A 1 79 ? 5.121 8.364 -26.824 1.00 81.94 79 GLU A CA 1
ATOM 601 C C . GLU A 1 79 ? 5.438 8.712 -25.360 1.00 81.94 79 GLU A C 1
ATOM 603 O O . GLU A 1 79 ? 5.419 9.880 -24.974 1.00 81.94 79 GLU A O 1
ATOM 608 N N . TYR A 1 80 ? 5.744 7.705 -24.539 1.00 81.62 80 TYR A N 1
ATOM 609 C CA . TYR A 1 80 ? 6.079 7.864 -23.129 1.00 81.62 80 TYR A CA 1
ATOM 610 C C . TYR A 1 80 ? 7.585 7.799 -22.846 1.00 81.62 80 TYR A C 1
ATOM 612 O O . TYR A 1 80 ? 7.973 7.991 -21.692 1.00 81.62 80 TYR A O 1
ATOM 620 N N . GLU A 1 81 ? 8.430 7.577 -23.860 1.00 79.25 81 GLU A N 1
ATOM 621 C CA . GLU A 1 81 ? 9.896 7.596 -23.720 1.00 79.25 81 GLU A CA 1
ATOM 622 C C . GLU A 1 81 ? 10.389 8.967 -23.228 1.00 79.25 81 GLU A C 1
ATOM 624 O O . GLU A 1 81 ? 11.184 9.041 -22.287 1.00 79.25 81 GLU A O 1
ATOM 629 N N . ILE A 1 82 ? 9.755 10.046 -23.706 1.00 78.06 82 ILE A N 1
ATOM 630 C CA . ILE A 1 82 ? 10.021 11.428 -23.274 1.00 78.06 82 ILE A CA 1
ATOM 631 C C . ILE A 1 82 ? 9.848 11.580 -21.750 1.00 78.06 82 ILE A C 1
ATOM 633 O O . ILE A 1 82 ? 10.603 12.304 -21.102 1.00 78.06 82 ILE A O 1
ATOM 637 N N . MET A 1 83 ? 8.888 10.868 -21.141 1.00 73.81 83 MET A N 1
ATOM 638 C CA . MET A 1 83 ? 8.638 10.929 -19.690 1.00 73.81 83 MET A CA 1
ATOM 639 C C . MET A 1 83 ? 9.668 10.157 -18.856 1.00 73.81 83 MET A C 1
ATOM 641 O O .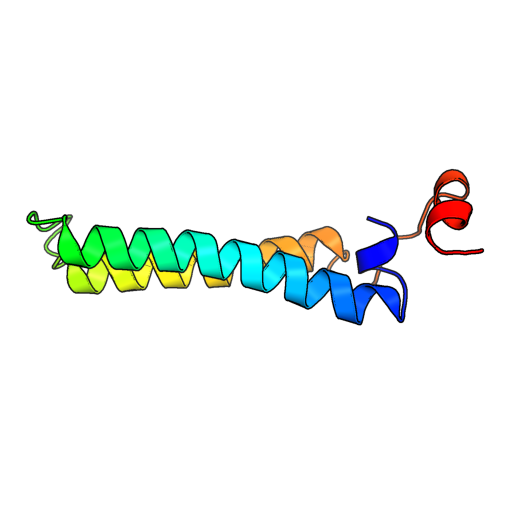 MET A 1 83 ? 9.711 10.323 -17.637 1.00 73.81 83 MET A O 1
ATOM 645 N N . ILE A 1 84 ? 10.475 9.302 -19.487 1.00 76.88 84 ILE A N 1
ATOM 646 C CA . ILE A 1 84 ? 11.555 8.539 -18.848 1.00 76.88 84 ILE A CA 1
ATOM 647 C C . ILE A 1 84 ? 12.946 8.989 -19.314 1.00 76.88 84 ILE A C 1
ATOM 649 O O . ILE A 1 84 ? 13.937 8.362 -18.946 1.00 76.88 84 ILE A O 1
ATOM 653 N N 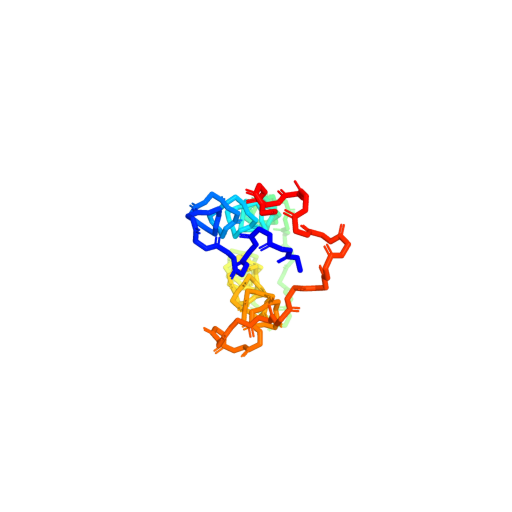. GLY A 1 85 ? 13.027 10.084 -20.081 1.00 69.12 85 GLY A N 1
ATOM 654 C CA . GLY A 1 85 ? 14.284 10.667 -20.553 1.00 69.12 85 GLY A CA 1
ATOM 655 C C . GLY A 1 85 ? 14.987 9.848 -21.638 1.00 69.12 85 GLY A C 1
ATOM 656 O O . GLY A 1 85 ? 16.215 9.892 -21.712 1.00 69.12 85 GLY A O 1
ATOM 657 N N . LYS A 1 86 ? 14.225 9.091 -22.434 1.00 64.75 86 LYS A N 1
ATOM 658 C CA . LYS A 1 86 ? 14.670 8.455 -23.681 1.00 64.75 86 LYS A CA 1
ATOM 659 C C . LYS A 1 86 ? 14.064 9.186 -24.874 1.00 64.75 86 LYS A C 1
ATOM 661 O O . LYS A 1 86 ? 14.788 9.297 -25.884 1.00 64.75 86 LYS A O 1
#

Nearest PDB structures (foldseek):
  3lnn-assembly1_A  TM=4.847E-01  e=8.107E+00  Cupriavidus metallidurans CH34
  7uzi-assembly1_e  TM=3.404E-01  e=6.443E+00  Rattus norvegicus

Sequence (86 aa):
MAGLNTFPLNLFFIPYYGLAIISFFGHISAVHSKKMKSKLLGIAPIHQSYGILMMGIILTGVLLFGLTNGFNGVEIPKEYEIMIGK